Protein AF-A0A970LWA9-F1 (afdb_monomer_lite)

Structure (mmCIF, N/CA/C/O backbone):
data_AF-A0A970LWA9-F1
#
_entry.id   AF-A0A970LWA9-F1
#
loop_
_atom_site.group_PDB
_atom_site.id
_atom_site.type_symbol
_atom_site.label_atom_id
_atom_site.label_alt_id
_atom_site.label_comp_id
_atom_site.label_asym_id
_atom_site.label_entity_id
_atom_site.label_seq_id
_atom_site.pdbx_PDB_ins_code
_atom_site.Cartn_x
_atom_site.Cartn_y
_atom_site.Cartn_z
_atom_site.occupancy
_atom_site.B_iso_or_equiv
_atom_site.auth_seq_id
_atom_site.auth_comp_id
_atom_site.auth_asym_id
_atom_site.auth_atom_id
_atom_site.pdbx_PDB_model_num
ATOM 1 N N . MET A 1 1 ? 2.766 2.243 -26.943 1.00 48.78 1 MET A N 1
ATOM 2 C CA . MET A 1 1 ? 2.874 2.490 -25.493 1.00 48.78 1 MET A CA 1
ATOM 3 C C . MET A 1 1 ? 2.510 1.187 -24.812 1.00 48.78 1 MET A C 1
ATOM 5 O O . MET A 1 1 ? 1.398 0.724 -25.033 1.00 48.78 1 MET A O 1
ATOM 9 N N . GLU A 1 2 ? 3.432 0.544 -24.099 1.00 60.88 2 GLU A N 1
ATOM 10 C CA . GLU A 1 2 ? 3.058 -0.604 -23.266 1.00 60.88 2 GLU A CA 1
ATOM 11 C C . GLU A 1 2 ? 2.289 -0.102 -22.043 1.00 60.88 2 GLU A C 1
ATOM 13 O O . GLU A 1 2 ? 2.679 0.877 -21.406 1.00 60.88 2 GLU A O 1
ATOM 18 N N . SER A 1 3 ? 1.157 -0.741 -21.752 1.00 79.12 3 SER A N 1
ATOM 19 C CA . SER A 1 3 ? 0.376 -0.452 -20.554 1.00 79.12 3 SER A CA 1
ATOM 20 C C . SER A 1 3 ? 1.100 -1.019 -19.338 1.00 79.12 3 SER A C 1
ATOM 22 O O . SER A 1 3 ? 1.386 -2.213 -19.292 1.00 79.12 3 SER A O 1
ATOM 24 N N . ILE A 1 4 ? 1.339 -0.178 -18.328 1.00 78.88 4 ILE A N 1
ATOM 25 C CA . ILE A 1 4 ? 1.815 -0.626 -17.010 1.00 78.88 4 ILE A CA 1
ATOM 26 C C . ILE A 1 4 ? 0.774 -1.552 -16.363 1.00 78.88 4 ILE A C 1
ATOM 28 O O . ILE A 1 4 ? 1.121 -2.529 -15.706 1.00 78.88 4 ILE A O 1
ATOM 32 N N . GLY A 1 5 ? -0.515 -1.257 -16.569 1.00 79.88 5 GLY A N 1
ATOM 33 C CA . GLY A 1 5 ? -1.615 -2.076 -16.077 1.00 79.88 5 GLY A CA 1
ATOM 34 C C . GLY A 1 5 ? -1.719 -3.379 -16.860 1.00 79.88 5 GLY A C 1
ATOM 35 O O . GLY A 1 5 ? -1.959 -3.356 -18.070 1.00 79.88 5 GLY A O 1
ATOM 36 N N . ASN A 1 6 ? -1.583 -4.504 -16.158 1.00 86.31 6 ASN A N 1
ATOM 37 C CA . ASN A 1 6 ? -1.838 -5.839 -16.687 1.00 86.31 6 ASN A CA 1
ATOM 38 C C . ASN A 1 6 ? -2.861 -6.580 -15.809 1.00 86.31 6 ASN A C 1
ATOM 40 O O . ASN A 1 6 ? -3.146 -6.183 -14.676 1.00 86.31 6 ASN A O 1
ATOM 44 N N . LEU A 1 7 ? -3.401 -7.682 -16.329 1.00 89.31 7 LEU A N 1
ATOM 45 C CA . LEU A 1 7 ? -4.425 -8.470 -15.640 1.00 89.31 7 LEU A CA 1
ATOM 46 C C . LEU A 1 7 ? -3.967 -8.981 -14.260 1.00 89.31 7 LEU A C 1
ATOM 48 O O . LEU A 1 7 ? -4.768 -9.034 -13.327 1.00 89.31 7 LEU A O 1
ATOM 52 N N . TRP A 1 8 ? -2.683 -9.314 -14.106 1.00 86.75 8 TRP A N 1
ATOM 53 C CA . TRP A 1 8 ? -2.116 -9.800 -12.848 1.00 86.75 8 TRP A CA 1
ATOM 54 C C . TRP A 1 8 ? -2.085 -8.730 -11.758 1.00 86.75 8 TRP A C 1
ATOM 56 O O . TRP A 1 8 ? -2.441 -9.028 -10.620 1.00 86.75 8 TRP A O 1
ATOM 66 N N . LEU A 1 9 ? -1.737 -7.485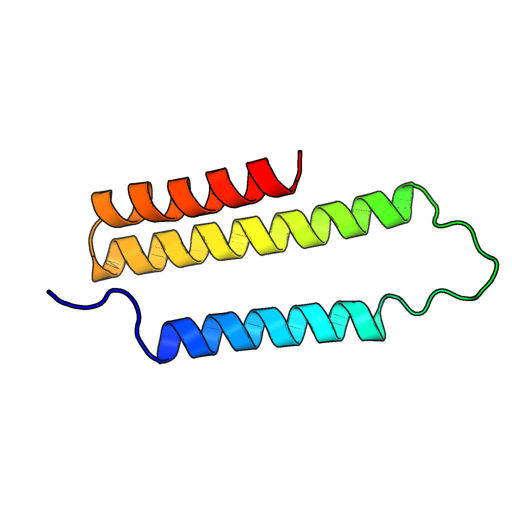 -12.095 1.00 89.25 9 LEU A N 1
ATOM 67 C CA . LEU A 1 9 ? -1.757 -6.364 -11.152 1.00 89.25 9 LEU A CA 1
ATOM 68 C C . LEU A 1 9 ? -3.173 -6.071 -10.663 1.00 89.25 9 LEU A C 1
ATOM 70 O O . LEU A 1 9 ? -3.381 -5.914 -9.462 1.00 89.25 9 LEU A O 1
ATOM 74 N N . TYR A 1 10 ? -4.153 -6.052 -11.571 1.00 90.81 10 TYR A N 1
ATOM 75 C CA . TYR A 1 10 ? -5.552 -5.872 -11.183 1.00 90.81 10 TYR A CA 1
ATOM 76 C C . TYR A 1 10 ? -6.042 -7.020 -10.303 1.00 90.81 10 TYR A C 1
ATOM 78 O O . TYR A 1 10 ? -6.671 -6.779 -9.278 1.00 90.81 10 TYR A O 1
ATOM 86 N N . THR A 1 11 ? -5.706 -8.262 -10.657 1.00 93.06 11 THR A N 1
ATOM 87 C CA . THR A 1 11 ? -6.079 -9.439 -9.860 1.00 93.06 11 THR A CA 1
ATOM 88 C C . THR A 1 11 ? -5.478 -9.368 -8.456 1.00 93.06 11 THR A C 1
ATOM 90 O O . THR A 1 11 ? -6.197 -9.567 -7.480 1.00 93.06 11 THR A O 1
ATOM 93 N N . ALA A 1 12 ? -4.192 -9.023 -8.331 1.00 91.38 12 ALA A N 1
ATOM 94 C CA . ALA A 1 12 ? -3.534 -8.850 -7.038 1.00 91.38 12 ALA A CA 1
ATOM 95 C C . ALA A 1 12 ? -4.175 -7.719 -6.219 1.00 91.38 12 ALA A C 1
ATOM 97 O O . ALA A 1 12 ? -4.461 -7.905 -5.038 1.00 91.38 12 ALA A O 1
ATOM 98 N N . PHE A 1 13 ? -4.460 -6.576 -6.847 1.00 91.75 13 PHE A N 1
ATOM 99 C CA . PHE A 1 13 ? -5.131 -5.450 -6.200 1.00 91.75 13 PHE A CA 1
ATOM 100 C C . PHE A 1 13 ? -6.512 -5.839 -5.660 1.00 91.75 13 PHE A C 1
ATOM 102 O O . PHE A 1 13 ? -6.775 -5.673 -4.471 1.00 91.75 13 PHE A O 1
ATOM 109 N N . PHE A 1 14 ? -7.378 -6.416 -6.497 1.00 95.25 14 PHE A N 1
ATOM 110 C CA . PHE A 1 14 ? -8.716 -6.827 -6.070 1.00 95.25 14 PHE A CA 1
ATOM 111 C C . PHE A 1 14 ? -8.681 -7.939 -5.021 1.00 95.25 14 PHE A C 1
ATOM 113 O O . PHE A 1 14 ? -9.508 -7.929 -4.113 1.00 95.25 14 PHE A O 1
ATOM 120 N N . ALA A 1 15 ? -7.720 -8.863 -5.097 1.00 94.88 15 ALA A N 1
ATOM 121 C CA . ALA A 1 15 ? -7.532 -9.881 -4.068 1.00 94.88 15 ALA A CA 1
ATOM 122 C C . ALA A 1 15 ? -7.169 -9.254 -2.714 1.00 94.88 15 ALA A C 1
ATOM 124 O O . ALA A 1 15 ? -7.765 -9.614 -1.700 1.00 94.88 15 ALA A O 1
ATOM 125 N N . ILE A 1 16 ? -6.249 -8.281 -2.694 1.00 93.44 16 ILE A N 1
ATOM 126 C CA . ILE A 1 16 ? -5.900 -7.535 -1.478 1.00 93.44 16 ILE A CA 1
ATOM 127 C C . ILE A 1 16 ? -7.138 -6.817 -0.936 1.00 93.44 16 ILE A C 1
ATOM 129 O O . ILE A 1 16 ? -7.482 -7.012 0.226 1.00 93.44 16 ILE A O 1
ATOM 133 N N . VAL A 1 17 ? -7.861 -6.068 -1.773 1.00 93.94 17 VAL A N 1
ATOM 134 C CA . VAL A 1 17 ? -9.084 -5.354 -1.366 1.00 93.94 17 VAL A CA 1
ATOM 135 C C . VAL A 1 17 ? -10.141 -6.312 -0.809 1.00 93.94 17 VAL A C 1
ATOM 137 O O . VAL A 1 17 ? -10.732 -6.031 0.229 1.00 93.94 17 VAL A O 1
ATOM 140 N N . ALA A 1 18 ? -10.357 -7.468 -1.439 1.00 95.44 18 ALA A N 1
ATOM 141 C CA . ALA A 1 18 ? -11.305 -8.468 -0.953 1.00 95.44 18 ALA A CA 1
ATOM 142 C C . ALA A 1 18 ? -10.915 -9.011 0.432 1.00 95.44 18 ALA A C 1
ATOM 144 O O . ALA A 1 18 ? -11.777 -9.158 1.298 1.00 95.44 18 ALA A O 1
ATOM 145 N N . VAL A 1 19 ? -9.621 -9.262 0.668 1.00 93.62 19 VAL A N 1
ATOM 146 C CA . VAL A 1 19 ? -9.110 -9.666 1.988 1.00 93.62 19 VAL A CA 1
ATOM 147 C C . VAL A 1 19 ? -9.314 -8.554 3.016 1.00 93.62 19 VAL A C 1
ATOM 149 O O . VAL A 1 19 ? -9.772 -8.835 4.121 1.00 93.62 19 VAL A O 1
ATOM 152 N N . MET A 1 20 ? -9.026 -7.299 2.661 1.00 92.12 20 MET A N 1
ATOM 153 C CA . MET A 1 20 ? -9.243 -6.146 3.541 1.00 92.12 20 MET A CA 1
ATOM 154 C C . MET A 1 20 ? -10.719 -6.025 3.945 1.00 92.12 20 MET A C 1
ATOM 156 O O . MET A 1 20 ? -11.026 -5.957 5.132 1.00 92.12 20 MET A O 1
ATOM 160 N N . LEU A 1 21 ? -11.637 -6.110 2.978 1.00 92.38 21 LEU A N 1
ATOM 161 C CA . LEU A 1 21 ? -13.080 -6.076 3.234 1.00 92.38 21 LEU A CA 1
ATOM 162 C C . LEU A 1 21 ? -13.546 -7.253 4.099 1.00 92.38 21 LEU A C 1
ATOM 164 O O . LEU A 1 21 ? -14.377 -7.078 4.988 1.00 92.38 21 LEU A O 1
ATOM 168 N N . ALA A 1 22 ? -13.003 -8.454 3.879 1.00 92.12 22 ALA A N 1
ATOM 169 C CA . ALA A 1 22 ? -13.302 -9.604 4.725 1.00 92.12 22 ALA A CA 1
ATOM 170 C C . ALA A 1 22 ? -12.839 -9.373 6.173 1.00 92.12 22 ALA A C 1
ATOM 172 O O . ALA A 1 22 ? -13.576 -9.689 7.106 1.00 92.12 22 ALA A O 1
ATOM 173 N N . ILE A 1 23 ? -11.653 -8.790 6.372 1.00 89.50 23 ILE A N 1
ATOM 174 C CA . ILE A 1 23 ? -11.141 -8.429 7.700 1.00 89.50 23 ILE A CA 1
ATOM 175 C C . ILE A 1 23 ? -12.046 -7.391 8.368 1.00 89.50 23 ILE A C 1
ATOM 177 O O . ILE A 1 23 ? -12.364 -7.559 9.543 1.00 89.50 23 ILE A O 1
ATOM 181 N N . ASP A 1 24 ? -12.502 -6.368 7.646 1.00 87.50 24 ASP A N 1
ATOM 182 C CA . ASP A 1 24 ? -13.441 -5.380 8.185 1.00 87.50 24 ASP A CA 1
ATOM 183 C C . ASP A 1 24 ? -14.765 -6.031 8.597 1.00 87.50 24 ASP A C 1
ATOM 185 O O . ASP A 1 24 ? -15.210 -5.886 9.734 1.00 87.50 24 ASP A O 1
ATOM 189 N N . PHE A 1 25 ? -15.384 -6.823 7.721 1.00 86.69 25 PHE A N 1
ATOM 190 C CA . PHE A 1 25 ? -16.679 -7.438 8.023 1.00 86.69 25 PHE A CA 1
ATOM 191 C C . PHE A 1 25 ? -16.618 -8.470 9.154 1.00 86.69 25 PHE A C 1
ATOM 193 O O . PHE A 1 25 ? -17.574 -8.602 9.923 1.00 86.69 25 PHE A O 1
ATOM 200 N N . LEU A 1 26 ? -15.512 -9.206 9.276 1.00 82.75 26 LEU A N 1
ATOM 201 C CA . LEU A 1 26 ? -15.337 -10.215 10.322 1.00 82.75 26 LEU A CA 1
ATOM 202 C C . LEU A 1 26 ? -14.812 -9.614 11.635 1.00 82.75 26 LEU A C 1
ATOM 204 O O . LEU A 1 26 ? -15.220 -10.047 12.714 1.00 82.75 26 LEU A O 1
ATOM 208 N N . GLY A 1 27 ? -13.917 -8.629 11.550 1.00 73.94 27 GLY A N 1
ATOM 209 C CA . GLY A 1 27 ? -13.241 -7.996 12.683 1.00 73.94 27 GLY A CA 1
ATOM 210 C C . GLY A 1 27 ? -14.052 -6.881 13.341 1.00 73.94 27 GLY A C 1
ATOM 211 O O . GLY A 1 27 ? -13.979 -6.712 14.558 1.00 73.94 27 GLY A O 1
ATOM 212 N N . PHE A 1 28 ? -14.877 -6.161 12.576 1.00 65.31 28 PHE A N 1
ATOM 213 C CA . PHE A 1 28 ? -15.718 -5.062 13.054 1.00 65.31 28 PHE A CA 1
ATOM 214 C C . PHE A 1 28 ? -17.167 -5.506 13.317 1.00 65.31 28 PHE A C 1
ATOM 216 O O . PHE A 1 28 ? -18.137 -4.878 12.902 1.00 65.31 28 PHE A O 1
ATOM 223 N N . ARG A 1 29 ? -17.356 -6.575 14.099 1.00 62.72 29 ARG A N 1
ATOM 224 C CA . ARG A 1 29 ? -18.648 -6.805 14.767 1.00 62.72 29 ARG A CA 1
ATOM 225 C C . ARG A 1 29 ? -18.744 -5.897 15.992 1.00 62.72 29 ARG A C 1
ATOM 227 O O . ARG A 1 29 ? -18.477 -6.331 17.111 1.00 62.72 29 ARG A O 1
ATOM 234 N N . GLN A 1 30 ? -19.110 -4.630 15.782 1.00 57.84 30 GLN A N 1
ATOM 235 C CA . GLN A 1 30 ? -19.481 -3.736 16.881 1.00 57.84 30 GLN A CA 1
ATOM 236 C C . GLN A 1 30 ? -20.611 -4.387 17.685 1.00 57.84 30 GLN A C 1
ATOM 238 O O . GLN A 1 30 ? -21.741 -4.516 17.213 1.00 57.84 30 GLN A O 1
ATOM 243 N N . LYS A 1 31 ? -20.314 -4.813 18.916 1.00 57.41 31 LYS A N 1
ATOM 244 C CA . LYS A 1 31 ? -21.367 -5.096 19.888 1.00 57.41 31 LYS A CA 1
ATOM 245 C C . LYS A 1 31 ? -22.002 -3.757 20.242 1.00 57.41 31 LYS A C 1
ATOM 247 O O . LYS A 1 31 ? -21.316 -2.859 20.726 1.00 57.41 31 LYS A O 1
ATOM 252 N N . ALA A 1 32 ? -23.291 -3.615 19.947 1.00 51.91 32 ALA A N 1
ATOM 253 C CA . ALA A 1 32 ? -24.049 -2.413 20.256 1.00 51.91 32 ALA A CA 1
ATOM 254 C C . ALA A 1 32 ? -23.878 -2.059 21.747 1.00 51.91 32 ALA A C 1
ATOM 256 O O . ALA A 1 32 ? -24.298 -2.825 22.612 1.00 51.91 32 ALA A O 1
ATOM 257 N N . GLY A 1 33 ? -23.229 -0.925 22.034 1.00 56.62 33 GLY A N 1
ATOM 258 C CA . GLY A 1 33 ? -23.123 -0.360 23.385 1.00 56.62 33 GLY A CA 1
ATOM 259 C C . GLY A 1 33 ? -21.717 -0.232 23.984 1.00 56.62 33 GLY A C 1
ATOM 260 O O . GLY A 1 33 ? -21.597 0.399 25.030 1.00 56.62 33 GLY A O 1
ATOM 261 N N . GLU A 1 34 ? -20.656 -0.759 23.360 1.00 58.81 34 GLU A N 1
ATOM 262 C CA . GLU A 1 34 ? -19.286 -0.614 23.887 1.00 58.81 34 GLU A CA 1
ATOM 263 C C . GLU A 1 34 ? -18.505 0.470 23.122 1.00 58.81 34 GLU A C 1
ATOM 265 O O . GLU A 1 34 ? -18.324 0.389 21.905 1.00 58.81 34 GLU A O 1
ATOM 270 N N . SER A 1 35 ? -18.045 1.511 23.824 1.00 61.47 35 SER A N 1
ATOM 271 C CA . SER A 1 35 ? -17.201 2.549 23.228 1.00 61.47 35 SER A CA 1
ATOM 272 C C . SER A 1 35 ? -15.851 1.954 22.823 1.00 61.47 35 SER A C 1
ATOM 274 O O . SER A 1 35 ? -15.172 1.292 23.613 1.00 61.47 35 SER A O 1
ATOM 276 N N . VAL A 1 36 ? -15.443 2.172 21.569 1.00 66.25 36 VAL A N 1
ATOM 277 C CA . VAL A 1 36 ? -14.157 1.671 21.074 1.00 66.25 36 VAL A CA 1
ATOM 278 C C . VAL A 1 36 ? -13.043 2.329 21.886 1.00 66.25 36 VAL A C 1
ATOM 280 O O . VAL A 1 36 ? -12.833 3.540 21.816 1.00 66.25 36 VAL A O 1
ATOM 283 N N . LYS A 1 37 ? -12.316 1.530 22.676 1.00 77.69 37 LYS A N 1
ATOM 284 C CA . LYS A 1 37 ? -11.150 2.015 23.421 1.00 77.69 37 LYS A CA 1
ATOM 285 C C . LYS A 1 37 ? -10.145 2.600 22.431 1.00 77.69 37 LYS A C 1
ATOM 287 O O . LYS A 1 37 ? -9.813 1.958 21.436 1.00 77.69 37 LYS A O 1
ATOM 292 N N . VAL A 1 38 ? -9.587 3.769 22.752 1.00 80.00 38 VAL A N 1
ATOM 293 C CA . VAL A 1 38 ? -8.583 4.468 21.921 1.00 80.00 38 VAL A CA 1
ATOM 294 C C . VAL A 1 38 ? -7.430 3.539 21.507 1.00 80.00 38 VAL A C 1
ATOM 296 O O . VAL A 1 38 ? -6.967 3.589 20.373 1.00 80.00 38 VAL A O 1
ATOM 299 N N . LYS A 1 39 ? -7.025 2.614 22.390 1.00 80.56 39 LYS A N 1
ATOM 300 C CA . LYS A 1 39 ? -6.001 1.594 22.099 1.00 80.56 39 LYS A CA 1
ATOM 301 C C . LYS A 1 39 ? -6.375 0.695 20.913 1.00 80.56 39 LYS A C 1
ATOM 303 O O . LYS A 1 39 ? -5.536 0.439 20.060 1.00 80.56 39 LYS A O 1
ATOM 308 N N . THR A 1 40 ? -7.624 0.244 20.832 1.00 82.12 40 THR A N 1
ATOM 309 C CA . THR A 1 40 ? -8.114 -0.609 19.739 1.00 82.12 40 THR A CA 1
ATOM 310 C C . THR A 1 40 ? -8.143 0.156 18.418 1.00 82.12 40 THR A C 1
ATOM 312 O O . THR A 1 40 ? -7.705 -0.369 17.399 1.00 82.12 40 THR A O 1
ATOM 315 N N . ALA A 1 41 ? -8.581 1.417 18.441 1.00 83.69 41 ALA A N 1
ATOM 316 C CA . ALA A 1 41 ? -8.573 2.276 17.257 1.00 83.69 41 ALA A CA 1
ATOM 317 C C . ALA A 1 41 ? -7.145 2.551 16.743 1.00 83.69 41 ALA A C 1
ATOM 319 O O . ALA A 1 41 ? -6.915 2.575 15.532 1.00 83.69 41 ALA A O 1
ATOM 320 N N . ALA A 1 42 ? -6.174 2.693 17.652 1.00 87.44 42 ALA A N 1
ATOM 321 C CA . ALA A 1 42 ? -4.768 2.863 17.298 1.00 87.44 42 ALA A CA 1
ATOM 322 C C . ALA A 1 42 ? -4.196 1.618 16.598 1.00 87.44 42 ALA A C 1
ATOM 324 O O . ALA A 1 42 ? -3.576 1.751 15.547 1.00 87.44 42 ALA A O 1
ATOM 325 N N . TYR A 1 43 ? -4.455 0.410 17.118 1.00 88.31 43 TYR A N 1
ATOM 326 C CA . TYR A 1 43 ? -4.016 -0.833 16.465 1.00 88.31 43 TYR A CA 1
ATOM 327 C C . TYR A 1 43 ? -4.627 -1.011 15.074 1.00 88.31 43 TYR A C 1
ATOM 329 O O . TYR A 1 43 ? -3.909 -1.353 14.137 1.00 88.31 43 TYR A O 1
ATOM 337 N N . TRP A 1 44 ? -5.921 -0.721 14.920 1.00 87.56 44 TRP A N 1
ATOM 338 C CA . TRP A 1 44 ? -6.573 -0.750 13.611 1.00 87.56 44 TRP A CA 1
ATOM 339 C C . TRP A 1 44 ? -5.967 0.264 12.640 1.00 87.56 44 TRP A C 1
ATOM 341 O O . TRP A 1 44 ? -5.691 -0.071 11.493 1.00 87.56 44 TRP A O 1
ATOM 351 N N . SER A 1 45 ? -5.685 1.482 13.103 1.00 88.69 45 SER A N 1
ATOM 352 C CA . SER A 1 45 ? -5.022 2.500 12.280 1.00 88.69 45 SER A CA 1
ATOM 353 C C . SER A 1 45 ? -3.639 2.048 11.813 1.00 88.69 45 SER A C 1
ATOM 355 O O . SER A 1 45 ? -3.320 2.193 10.636 1.00 88.69 45 SER A O 1
ATOM 357 N N . ILE A 1 46 ? -2.840 1.461 12.711 1.00 92.56 46 ILE A N 1
ATOM 358 C CA . ILE A 1 46 ? -1.516 0.927 12.372 1.00 92.56 46 ILE A CA 1
ATOM 359 C C . ILE A 1 46 ? -1.642 -0.185 11.331 1.00 92.56 46 ILE A C 1
ATOM 361 O O . ILE A 1 46 ? -0.933 -0.139 10.332 1.00 92.56 46 ILE A O 1
ATOM 365 N N . ALA A 1 47 ? -2.563 -1.136 11.520 1.00 91.38 47 ALA A N 1
ATOM 366 C CA . ALA A 1 47 ? -2.770 -2.230 10.575 1.00 91.38 47 ALA A CA 1
ATOM 367 C C . ALA A 1 47 ? -3.056 -1.705 9.159 1.00 91.38 47 ALA A C 1
ATOM 369 O O . ALA A 1 47 ? -2.394 -2.111 8.204 1.00 91.38 47 ALA A O 1
ATOM 370 N N . TRP A 1 48 ? -3.969 -0.739 9.027 1.00 90.38 48 TRP A N 1
ATOM 371 C CA . TRP A 1 48 ? -4.320 -0.164 7.728 1.00 90.38 48 TRP A CA 1
ATOM 372 C C . TRP A 1 48 ? -3.185 0.640 7.091 1.00 90.38 48 TRP A C 1
ATOM 374 O O . TRP A 1 48 ? -2.925 0.491 5.897 1.00 90.38 48 TRP A O 1
ATOM 384 N N . VAL A 1 49 ? -2.45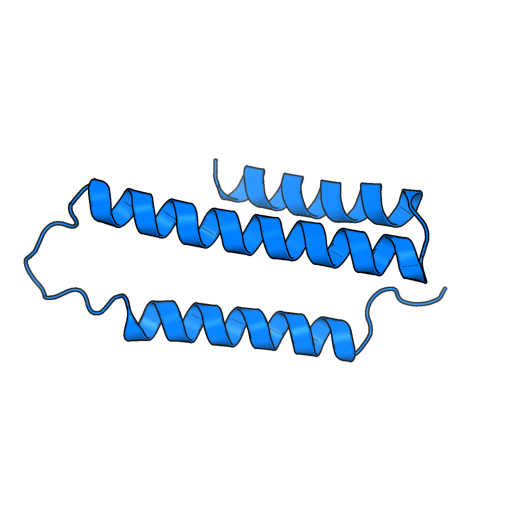5 1.433 7.882 1.00 92.50 49 VAL A N 1
ATOM 385 C CA . VAL A 1 49 ? -1.270 2.160 7.400 1.00 92.50 49 VAL A CA 1
ATOM 386 C C . VAL A 1 49 ? -0.186 1.186 6.933 1.00 92.50 49 VAL A C 1
ATOM 388 O O . VAL A 1 49 ? 0.422 1.404 5.887 1.00 92.50 49 VAL A O 1
ATOM 391 N N . SER A 1 50 ? 0.043 0.092 7.665 1.00 93.75 50 SER A N 1
ATOM 392 C CA . SER A 1 50 ? 1.006 -0.940 7.277 1.00 93.75 50 SER A CA 1
ATOM 393 C C . SER A 1 50 ? 0.621 -1.619 5.965 1.00 93.75 50 SER A C 1
ATOM 395 O O . SER A 1 50 ? 1.488 -1.813 5.118 1.00 93.75 50 SER A O 1
ATOM 397 N N . VAL A 1 51 ? -0.661 -1.937 5.757 1.00 93.12 51 VAL A N 1
ATOM 398 C CA . VAL A 1 51 ? -1.141 -2.521 4.493 1.00 93.12 51 VAL A CA 1
ATOM 399 C C . VAL A 1 51 ? -0.918 -1.558 3.324 1.00 93.12 51 VAL A C 1
ATOM 401 O O . VAL A 1 51 ? -0.373 -1.971 2.301 1.00 93.12 51 VAL A O 1
ATOM 404 N N . ALA A 1 52 ? -1.256 -0.275 3.484 1.00 92.06 52 ALA A N 1
ATOM 405 C CA . ALA A 1 52 ? -1.013 0.742 2.459 1.00 92.06 52 ALA A CA 1
ATOM 406 C C . ALA A 1 52 ? 0.486 0.887 2.132 1.00 92.06 52 ALA A C 1
ATOM 408 O O . ALA A 1 52 ? 0.891 0.871 0.968 1.00 92.06 52 ALA A O 1
ATOM 409 N N . ALA A 1 53 ? 1.341 0.943 3.158 1.00 94.38 53 ALA A N 1
ATOM 410 C CA . ALA A 1 53 ? 2.788 1.028 2.979 1.00 94.38 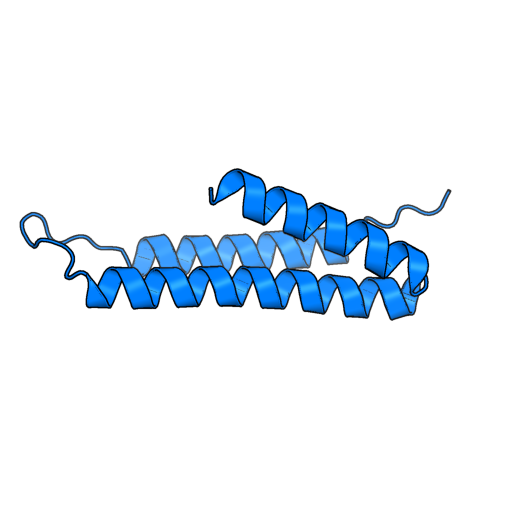53 ALA A CA 1
ATOM 411 C C . ALA A 1 53 ? 3.369 -0.208 2.270 1.00 94.38 53 ALA A C 1
ATOM 413 O O . ALA A 1 53 ? 4.196 -0.065 1.367 1.00 94.38 53 ALA A O 1
ATOM 414 N N . LEU A 1 54 ? 2.918 -1.413 2.639 1.00 95.50 54 LEU A N 1
ATOM 415 C CA . LEU A 1 54 ? 3.333 -2.661 1.994 1.00 95.50 54 LEU A CA 1
ATOM 416 C C . LEU A 1 54 ? 2.889 -2.719 0.531 1.00 95.50 54 LEU A C 1
ATOM 418 O O . LEU A 1 54 ? 3.678 -3.131 -0.318 1.00 95.50 54 LEU A O 1
ATOM 422 N N . PHE A 1 55 ? 1.670 -2.271 0.221 1.00 94.38 55 PHE A N 1
ATOM 423 C CA . PHE A 1 55 ? 1.191 -2.190 -1.157 1.00 94.38 55 PHE A CA 1
ATOM 424 C C . PHE A 1 55 ? 2.045 -1.224 -1.989 1.00 94.38 55 PHE A C 1
ATOM 426 O O . PHE A 1 55 ? 2.542 -1.610 -3.047 1.00 94.38 55 PHE A O 1
ATOM 433 N N . GLY A 1 56 ? 2.290 -0.007 -1.489 1.00 95.00 56 GLY A N 1
ATOM 434 C CA . GLY A 1 56 ? 3.143 0.976 -2.163 1.00 95.00 56 GLY A CA 1
ATOM 435 C C . GLY A 1 56 ? 4.579 0.477 -2.371 1.00 95.00 56 GLY A C 1
ATOM 436 O O . GLY A 1 56 ? 5.129 0.606 -3.464 1.00 95.00 56 GLY A O 1
ATOM 437 N N . GLY A 1 57 ? 5.174 -0.161 -1.358 1.00 95.75 57 GLY A N 1
ATOM 438 C CA . GLY A 1 57 ? 6.508 -0.760 -1.457 1.00 95.75 57 GLY A CA 1
ATOM 439 C C . GLY A 1 57 ? 6.574 -1.938 -2.437 1.00 95.75 57 GLY A C 1
ATOM 440 O O . GLY A 1 57 ? 7.508 -2.031 -3.233 1.00 95.75 57 GLY A O 1
ATOM 441 N N . GLY A 1 58 ? 5.565 -2.813 -2.432 1.00 94.75 58 GLY A N 1
ATOM 442 C CA . GLY A 1 58 ? 5.452 -3.922 -3.381 1.00 94.75 58 GLY A CA 1
ATOM 443 C C . GLY A 1 58 ? 5.286 -3.440 -4.822 1.00 94.75 58 GLY A C 1
ATOM 444 O O . GLY A 1 58 ? 5.980 -3.922 -5.719 1.00 94.75 58 GLY A O 1
ATOM 445 N N . LEU A 1 59 ? 4.437 -2.430 -5.037 1.00 94.00 59 LEU A N 1
ATOM 446 C CA . LEU A 1 59 ? 4.265 -1.785 -6.337 1.00 94.00 59 LEU A CA 1
ATOM 447 C C . LEU A 1 59 ? 5.575 -1.151 -6.819 1.00 94.00 59 LEU A C 1
ATOM 449 O O . LEU A 1 59 ? 5.933 -1.305 -7.983 1.00 94.00 59 LEU A O 1
ATOM 453 N N . TRP A 1 60 ? 6.330 -0.499 -5.930 1.00 96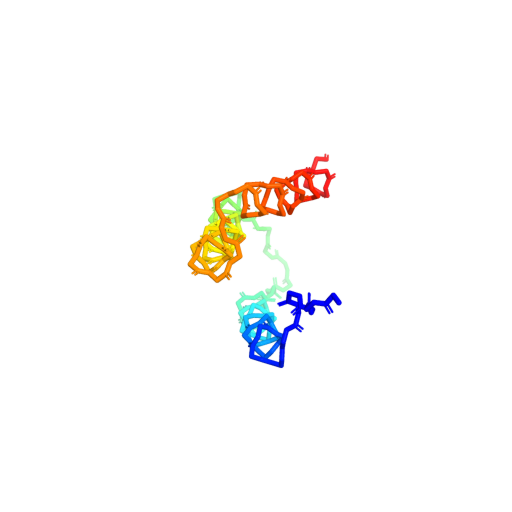.31 60 TRP A N 1
ATOM 454 C CA . TRP A 1 60 ? 7.637 0.065 -6.268 1.00 96.31 60 TRP A CA 1
ATOM 455 C C . TRP A 1 60 ? 8.630 -0.994 -6.736 1.00 96.31 60 TRP A C 1
ATOM 457 O O . TRP A 1 60 ? 9.278 -0.814 -7.765 1.00 96.31 60 TRP A O 1
ATOM 467 N N . LEU A 1 61 ? 8.732 -2.114 -6.012 1.00 96.31 61 LEU A N 1
ATOM 468 C CA . LEU A 1 61 ? 9.617 -3.218 -6.388 1.00 96.31 61 LEU A CA 1
ATOM 469 C C . LEU A 1 61 ? 9.246 -3.786 -7.761 1.00 96.31 61 LEU A C 1
ATOM 471 O O . LEU A 1 61 ? 10.129 -3.970 -8.599 1.00 96.31 61 LEU A O 1
ATOM 475 N N . TYR A 1 62 ? 7.951 -3.995 -8.005 1.00 94.12 62 TYR A N 1
ATOM 476 C CA . TYR A 1 62 ? 7.443 -4.464 -9.291 1.00 94.12 62 TYR A CA 1
ATOM 477 C C . TYR A 1 62 ? 7.782 -3.484 -10.424 1.00 94.12 62 TYR A C 1
ATOM 479 O O . TYR A 1 62 ? 8.391 -3.860 -11.427 1.00 94.12 62 TYR A O 1
ATOM 487 N N . LEU A 1 63 ? 7.453 -2.202 -10.253 1.00 94.00 63 LEU A N 1
ATOM 488 C CA . LEU A 1 63 ? 7.711 -1.183 -11.270 1.00 94.00 63 LEU A CA 1
ATOM 489 C C . LEU A 1 63 ? 9.205 -1.009 -11.536 1.00 94.00 63 LEU A C 1
ATOM 491 O O . LEU A 1 63 ? 9.606 -0.877 -12.688 1.00 94.00 63 LEU A O 1
ATOM 495 N N . LYS A 1 64 ? 10.043 -1.087 -10.499 1.00 95.62 64 LYS A N 1
ATOM 496 C CA . LYS A 1 64 ? 11.497 -1.014 -10.648 1.00 95.62 64 LYS A CA 1
ATOM 497 C C . LYS A 1 64 ? 12.031 -2.153 -11.518 1.00 95.62 64 LYS A C 1
ATOM 499 O O . LYS A 1 64 ? 12.918 -1.911 -12.330 1.00 95.62 64 LYS A O 1
ATOM 504 N N . GLN A 1 65 ? 11.516 -3.373 -11.342 1.00 93.56 65 GLN A N 1
ATOM 505 C CA . GLN A 1 65 ? 11.957 -4.558 -12.087 1.00 93.56 65 GLN A CA 1
ATOM 506 C C . GLN A 1 65 ? 11.502 -4.554 -13.553 1.00 93.56 65 GLN A C 1
ATOM 508 O O . GLN A 1 65 ? 12.245 -5.029 -14.407 1.00 93.56 65 GLN A O 1
ATOM 513 N N . HIS A 1 66 ? 10.312 -4.020 -13.844 1.00 91.31 66 HIS A N 1
ATOM 514 C CA . HIS A 1 66 ? 9.699 -4.111 -15.176 1.00 91.31 66 HIS A CA 1
ATOM 515 C C . HIS A 1 66 ? 9.780 -2.824 -16.012 1.00 91.31 66 HIS A C 1
ATOM 517 O O . HIS A 1 66 ? 9.835 -2.901 -17.234 1.00 91.31 66 HIS A O 1
ATOM 523 N N . PHE A 1 67 ? 9.798 -1.653 -15.372 1.00 91.69 67 PHE A N 1
ATOM 524 C CA . PHE A 1 67 ? 9.679 -0.342 -16.028 1.00 91.69 67 PHE A CA 1
ATOM 525 C C . PHE A 1 67 ? 10.797 0.641 -15.640 1.00 91.69 67 PHE A C 1
ATOM 527 O O . PHE A 1 67 ? 10.877 1.738 -16.186 1.00 91.69 67 PHE A O 1
ATOM 534 N N . GLY A 1 68 ? 11.683 0.254 -14.720 1.00 93.38 68 GLY A N 1
ATOM 535 C CA . GLY A 1 68 ? 12.804 1.073 -14.270 1.00 93.38 68 GLY A CA 1
ATOM 536 C C . GLY A 1 68 ? 12.486 1.954 -13.059 1.00 93.38 68 GLY A C 1
ATOM 537 O O . GLY A 1 68 ? 11.341 2.137 -12.642 1.00 93.38 68 GLY A O 1
ATOM 538 N N . VAL A 1 69 ? 13.549 2.484 -12.451 1.00 95.12 69 VAL A N 1
ATOM 539 C CA . VAL A 1 69 ? 13.468 3.180 -11.157 1.00 95.12 69 VAL A CA 1
ATOM 540 C C . VAL A 1 69 ? 12.765 4.537 -11.241 1.00 95.12 69 VAL A C 1
ATOM 542 O O . VAL A 1 69 ? 12.092 4.922 -10.289 1.00 95.12 69 VAL A O 1
ATOM 545 N N . GLU A 1 70 ? 12.870 5.247 -12.368 1.00 94.94 70 GLU A N 1
ATOM 546 C CA . GLU A 1 70 ? 12.217 6.551 -12.547 1.00 94.94 70 GLU A CA 1
ATOM 547 C C . GLU A 1 70 ? 10.692 6.417 -12.500 1.00 94.94 70 GLU A C 1
ATOM 549 O O . GLU A 1 70 ? 10.041 7.068 -11.685 1.00 94.94 70 GLU A O 1
ATOM 554 N N . ILE A 1 71 ? 10.132 5.491 -13.289 1.00 94.12 71 ILE A N 1
ATOM 555 C CA . ILE A 1 71 ? 8.689 5.212 -13.307 1.00 94.12 71 ILE A CA 1
ATOM 556 C C . ILE A 1 71 ? 8.217 4.717 -11.936 1.00 94.12 71 ILE A C 1
ATOM 558 O O . ILE A 1 71 ? 7.177 5.162 -11.446 1.00 94.12 71 ILE A O 1
ATOM 562 N N . ALA A 1 72 ? 8.988 3.831 -11.296 1.00 94.75 72 ALA A N 1
ATOM 563 C CA . ALA A 1 72 ? 8.673 3.331 -9.963 1.00 94.75 72 ALA A CA 1
ATOM 564 C C . ALA A 1 72 ? 8.569 4.465 -8.934 1.00 94.75 72 ALA A C 1
ATOM 566 O O . ALA A 1 72 ? 7.588 4.532 -8.193 1.00 94.75 72 ALA A O 1
ATOM 567 N N . ASN A 1 73 ? 9.545 5.377 -8.917 1.00 96.12 73 ASN A N 1
ATOM 568 C CA . ASN A 1 73 ? 9.554 6.522 -8.011 1.00 96.12 73 ASN A CA 1
ATOM 569 C C . ASN A 1 73 ? 8.350 7.434 -8.251 1.00 96.12 73 ASN A C 1
ATOM 571 O O . ASN A 1 73 ? 7.642 7.751 -7.299 1.00 96.12 73 ASN A O 1
ATOM 575 N N . THR A 1 74 ? 8.080 7.815 -9.502 1.00 95.88 74 THR A N 1
ATOM 576 C CA . THR A 1 74 ? 6.957 8.704 -9.831 1.00 95.88 74 THR A CA 1
ATOM 577 C C . THR A 1 74 ? 5.619 8.100 -9.413 1.00 95.88 74 THR A C 1
ATOM 579 O O . THR A 1 74 ? 4.864 8.731 -8.679 1.00 95.88 74 THR A O 1
ATOM 582 N N . LYS A 1 75 ? 5.327 6.857 -9.816 1.00 94.00 75 LYS A N 1
ATOM 583 C CA . LYS A 1 75 ? 4.013 6.238 -9.571 1.00 94.00 75 LYS A CA 1
ATOM 584 C C . LYS A 1 75 ? 3.747 5.915 -8.112 1.00 94.00 75 LYS A C 1
ATOM 586 O O . LYS A 1 75 ? 2.625 6.072 -7.639 1.00 94.00 75 LYS A O 1
ATOM 591 N N . VAL A 1 76 ? 4.768 5.500 -7.375 1.00 94.94 76 VAL A N 1
ATOM 592 C CA . VAL A 1 76 ? 4.613 5.206 -5.946 1.00 94.94 76 VAL A CA 1
ATOM 593 C C . VAL A 1 76 ? 4.511 6.498 -5.137 1.00 94.94 76 VAL A C 1
ATOM 595 O O . VAL A 1 76 ? 3.774 6.544 -4.156 1.00 94.94 76 VAL A O 1
ATOM 598 N N . MET A 1 77 ? 5.176 7.572 -5.571 1.00 95.19 77 MET A N 1
ATOM 599 C CA . MET A 1 77 ? 5.020 8.889 -4.957 1.00 95.19 77 MET A CA 1
ATOM 600 C C . MET A 1 77 ? 3.626 9.475 -5.208 1.00 95.19 77 MET A C 1
ATOM 602 O O . MET A 1 77 ? 3.025 9.988 -4.270 1.00 95.19 77 MET A O 1
ATOM 606 N N . GLU A 1 78 ? 3.073 9.325 -6.419 1.00 94.56 78 GLU A N 1
ATOM 607 C CA . GLU A 1 78 ? 1.668 9.654 -6.722 1.00 94.56 78 GLU A CA 1
ATOM 608 C C . GLU A 1 78 ? 0.701 8.878 -5.807 1.00 94.56 78 GLU A C 1
ATOM 610 O O . GLU A 1 78 ? -0.210 9.469 -5.228 1.00 94.56 78 GLU A O 1
ATOM 615 N N . TYR A 1 79 ? 0.933 7.573 -5.615 1.00 94.00 79 TYR A N 1
ATOM 616 C CA . TYR A 1 79 ? 0.140 6.736 -4.708 1.00 94.00 79 TYR A CA 1
ATOM 617 C C . TYR A 1 79 ? 0.168 7.247 -3.258 1.00 94.00 79 TYR A C 1
ATOM 619 O O . TYR A 1 79 ? -0.886 7.442 -2.652 1.00 94.00 79 TYR A O 1
ATOM 627 N N . PHE A 1 80 ? 1.356 7.493 -2.697 1.00 93.81 80 PHE A N 1
ATOM 628 C CA . PHE A 1 80 ? 1.473 7.970 -1.316 1.00 93.81 80 PHE A CA 1
ATOM 629 C C . PHE A 1 80 ? 0.937 9.391 -1.132 1.00 93.81 80 PHE A C 1
ATOM 631 O O . PHE A 1 80 ? 0.356 9.681 -0.088 1.00 93.81 80 PHE A O 1
ATOM 638 N N . ALA A 1 81 ? 1.100 10.264 -2.129 1.00 92.94 81 ALA A N 1
ATOM 639 C CA . ALA A 1 81 ? 0.517 11.600 -2.106 1.00 92.94 81 ALA A CA 1
ATOM 640 C C . ALA A 1 81 ? -1.016 11.531 -2.046 1.00 92.94 81 ALA A C 1
ATOM 642 O O . ALA A 1 81 ? -1.616 12.206 -1.213 1.00 92.94 81 ALA A O 1
ATOM 643 N N . GLY A 1 82 ? -1.633 10.666 -2.860 1.00 91.81 82 GLY A N 1
ATOM 644 C CA . GLY A 1 82 ? -3.071 10.399 -2.792 1.00 91.81 82 GLY A CA 1
ATOM 645 C C . GLY A 1 82 ? -3.494 9.855 -1.426 1.00 91.81 82 GLY A C 1
ATOM 646 O O . GLY A 1 82 ? -4.398 10.400 -0.801 1.00 91.81 82 GLY A O 1
ATOM 647 N N . TYR A 1 83 ? -2.779 8.850 -0.912 1.00 89.94 83 TYR A N 1
ATOM 648 C CA . TYR A 1 83 ? -3.067 8.259 0.399 1.00 89.94 83 TYR A CA 1
ATOM 649 C C 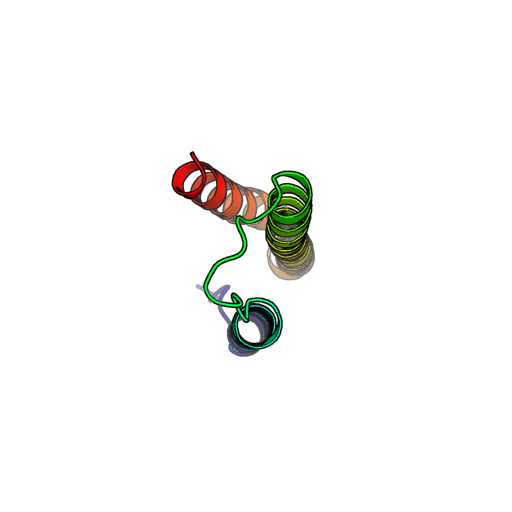. TYR A 1 83 ? -3.014 9.282 1.544 1.00 89.94 83 TYR A C 1
ATOM 651 O O . TYR A 1 83 ? -3.876 9.276 2.421 1.00 89.94 83 TYR A O 1
ATOM 659 N N . LEU A 1 84 ? -2.007 10.160 1.552 1.00 88.69 84 LEU A N 1
ATOM 660 C CA . LEU A 1 84 ? -1.875 11.200 2.574 1.00 88.69 84 LEU A CA 1
ATOM 661 C C . LEU A 1 84 ? -2.992 12.237 2.478 1.00 88.69 84 LEU A C 1
ATOM 663 O O . LEU A 1 84 ? -3.527 12.610 3.516 1.00 88.69 84 LEU A O 1
ATOM 667 N N . LEU A 1 85 ? -3.354 12.653 1.261 1.00 89.25 85 LEU A N 1
ATOM 668 C CA . LEU A 1 85 ? -4.424 13.621 1.021 1.00 89.25 85 LEU A CA 1
ATOM 669 C C . LEU A 1 85 ? -5.784 13.094 1.496 1.00 89.25 85 LEU A C 1
ATOM 671 O O . LEU A 1 85 ? -6.561 13.846 2.070 1.00 89.25 85 LEU A O 1
ATOM 675 N N . GLU A 1 86 ? -6.062 11.803 1.305 1.00 80.94 86 GLU A N 1
ATOM 676 C CA . GLU A 1 86 ? -7.301 11.173 1.783 1.00 80.94 86 GLU A CA 1
ATOM 677 C C . GLU A 1 86 ? -7.323 10.930 3.302 1.00 80.94 86 GLU A C 1
ATOM 679 O O . GLU A 1 86 ? -8.396 10.805 3.894 1.00 80.94 86 GLU A O 1
ATOM 684 N N . LYS A 1 87 ? -6.151 10.818 3.944 1.00 72.69 87 LYS A N 1
ATOM 685 C CA . LYS A 1 87 ? -6.038 10.571 5.392 1.00 72.69 87 LYS A CA 1
ATOM 686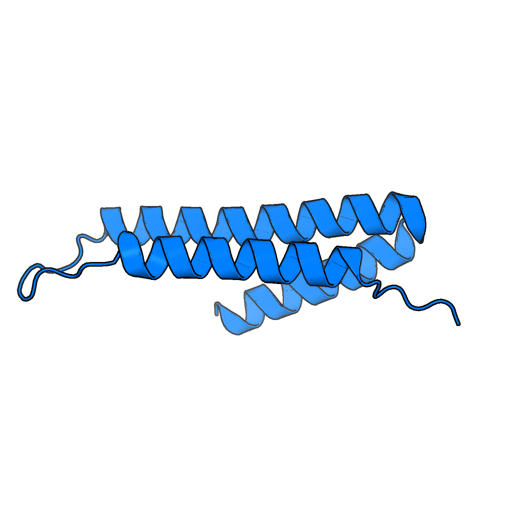 C C . LYS A 1 87 ? -6.059 11.834 6.254 1.00 72.69 87 LYS A C 1
ATOM 688 O O . LYS A 1 87 ? -6.358 11.699 7.444 1.00 72.69 87 LYS A O 1
ATOM 693 N N . SER A 1 88 ? -5.665 12.984 5.704 1.00 53.53 88 SER A N 1
ATOM 694 C CA . SER A 1 88 ? -5.609 14.297 6.371 1.00 53.53 88 SER A CA 1
ATOM 695 C C . SER A 1 88 ? -6.962 14.991 6.415 1.00 53.53 88 SER A C 1
ATOM 697 O O . SER A 1 88 ? -7.300 15.516 7.497 1.00 53.53 88 SER A O 1
#

Sequence (88 aa):
MESIGNLWLYTAFFAIVAVMLAIDFLGFRQKAGESVKVKTAAYWSIAWVSVAALFGGGLWLYLKQHFGVEIANTKVMEYFAGYLLEKS

Radius of gyration: 16.38 Å; chains: 1; bounding box: 38×24×49 Å

Secondary structure (DSSP, 8-state):
---S--HHHHHHHHHHHHHHHHHHHHH----TT----HHHHHHHHHHHHHHHHHHHHHHHHHHHHHH-HHHHHHHHHHHHHHHHHHH-

Foldseek 3Di:
DDDPDDPVVVVVVVVLVVVVVVCCVVVPPPPPPDDDDPVNVVVVVVVVVVSLVVNLVVQLVVCCVPPNNVVSVVVSVVSVVVVVVVVD

pLDDT: mean 86.1, std 12.28, range [48.78, 96.31]